Protein AF-A0A915CXD8-F1 (afdb_monomer_lite)

Sequence (177 aa):
MQKGHSLTESYQLSENIRTGRQLAPTFFFHFLNTIAVAIASILFVYLLTTAKSKQISLVALFLTMTIGNLGILTTVIRYHPILNRRAVKLCNDLKAKMFGNLYKKSSHISHRPEARVSVIHPAPTTIDGNSLINTLEMEEYLEFYEFPGIILQVFNDIISTQETLIVTTILLSLFMC

pLDDT: mean 72.27, std 18.1, range [39.03, 94.38]

InterPro domains:
  IPR004151 7TM GPCR, serpentine receptor class e (Sre) [PF03125] (5-98)

Foldseek 3Di:
DPPPPPVVVVVVVVVVVLVCVLCVVLVVLLVVLVVQLVVLVVVQVVCVVPPVCNVVSVVVSVVSNVVSVVSSVVSNCVSPPVSVVVVVVVVVVVVCVVVVVVVVVVVVPDDDDDDDDDDDDDDDDDDDPPVVVVVVVVVVVVVVPPPVVVVVVVVVVVVVVVVVVVVVVVVVVVVVD

Structure (mmCIF, N/CA/C/O backbone):
data_AF-A0A915CXD8-F1
#
_entry.id   AF-A0A915CXD8-F1
#
loop_
_atom_site.group_PDB
_atom_site.id
_atom_site.type_symbol
_atom_site.label_atom_id
_atom_site.label_alt_id
_atom_site.label_comp_id
_atom_site.label_asym_id
_atom_site.label_entity_id
_atom_site.label_seq_id
_atom_site.pdbx_PDB_ins_code
_atom_site.Cartn_x
_atom_site.Cartn_y
_atom_site.Cartn_z
_atom_site.occupancy
_atom_site.B_iso_or_equiv
_atom_site.auth_seq_id
_atom_site.auth_comp_id
_atom_site.auth_asym_id
_atom_site.auth_atom_id
_atom_site.pdbx_PDB_model_num
ATOM 1 N N . MET A 1 1 ? 43.538 -17.762 -12.536 1.00 47.72 1 MET A N 1
ATOM 2 C CA . MET A 1 1 ? 42.939 -16.484 -12.983 1.00 47.72 1 MET A CA 1
ATOM 3 C C . MET A 1 1 ? 41.489 -16.435 -12.505 1.00 47.72 1 MET A C 1
ATOM 5 O O . MET A 1 1 ? 40.646 -17.075 -13.109 1.00 47.72 1 MET A O 1
ATOM 9 N N . GLN A 1 2 ? 41.210 -15.738 -11.399 1.00 53.09 2 GLN A N 1
ATOM 10 C CA . GLN A 1 2 ? 39.876 -15.577 -10.790 1.00 53.09 2 GLN A CA 1
ATOM 11 C C . GLN A 1 2 ? 39.490 -14.083 -10.778 1.00 53.09 2 GLN A C 1
ATOM 13 O O . GLN A 1 2 ? 39.453 -13.455 -9.730 1.00 53.09 2 GLN A O 1
ATOM 18 N N . LYS A 1 3 ? 39.267 -13.472 -11.951 1.00 55.34 3 LYS A N 1
ATOM 19 C CA . LYS A 1 3 ? 38.827 -12.058 -12.052 1.00 55.34 3 LYS A CA 1
ATOM 20 C C . LYS A 1 3 ? 37.324 -11.886 -12.324 1.00 55.34 3 LYS A C 1
ATOM 22 O O . LYS A 1 3 ? 36.858 -10.759 -12.391 1.00 55.34 3 LYS A O 1
ATOM 27 N N . GLY A 1 4 ? 36.571 -12.981 -12.461 1.00 59.06 4 GLY A N 1
ATOM 28 C CA . GLY A 1 4 ? 35.127 -1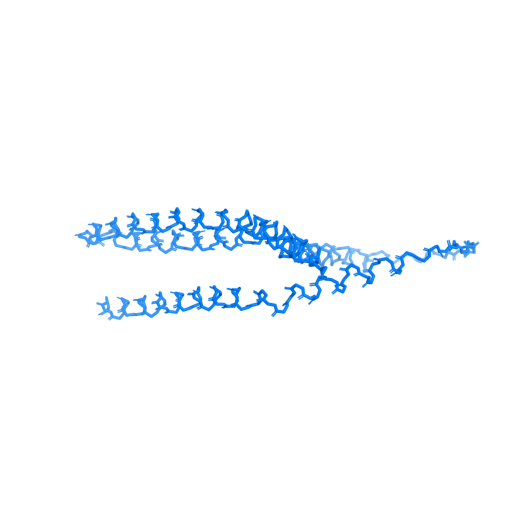2.933 -12.727 1.00 59.06 4 GLY A CA 1
ATOM 29 C C . GLY A 1 4 ? 34.243 -12.740 -11.489 1.00 59.06 4 GLY A C 1
ATOM 30 O O . GLY A 1 4 ? 33.148 -12.213 -11.620 1.00 59.06 4 GLY A O 1
ATOM 31 N N . HIS A 1 5 ? 34.705 -13.119 -10.289 1.00 59.97 5 HIS A N 1
ATOM 32 C CA . HIS A 1 5 ? 33.842 -13.153 -9.097 1.00 59.97 5 HIS A CA 1
ATOM 33 C C . HIS A 1 5 ? 33.487 -11.769 -8.521 1.00 59.97 5 HIS A C 1
ATOM 35 O O . HIS A 1 5 ? 32.371 -11.589 -8.045 1.00 59.97 5 HIS A O 1
ATOM 41 N N . SER A 1 6 ? 34.367 -10.763 -8.614 1.00 68.44 6 SER A N 1
ATOM 42 C CA . SER A 1 6 ? 34.122 -9.467 -7.949 1.00 68.44 6 SER A CA 1
ATOM 43 C C . SER A 1 6 ? 33.059 -8.596 -8.633 1.00 68.44 6 SER A C 1
ATOM 45 O O . SER A 1 6 ? 32.468 -7.722 -7.996 1.00 68.44 6 SER A O 1
ATOM 47 N N . LEU A 1 7 ? 32.827 -8.794 -9.938 1.00 72.75 7 LEU A N 1
ATOM 48 C CA . LEU A 1 7 ? 31.829 -8.029 -10.697 1.00 72.75 7 LEU A CA 1
ATOM 49 C C . LEU A 1 7 ? 30.406 -8.464 -10.333 1.00 72.75 7 LEU A C 1
ATOM 51 O O . LEU A 1 7 ? 29.539 -7.612 -10.150 1.00 72.75 7 LEU A O 1
ATOM 55 N N . THR A 1 8 ? 30.191 -9.767 -10.148 1.00 85.81 8 THR A N 1
ATOM 56 C CA . THR A 1 8 ? 28.894 -10.320 -9.742 1.00 85.81 8 THR A CA 1
ATOM 57 C C . THR A 1 8 ? 28.504 -9.868 -8.334 1.00 85.81 8 THR A C 1
ATOM 59 O O . THR A 1 8 ? 27.369 -9.453 -8.122 1.00 85.81 8 THR A O 1
ATOM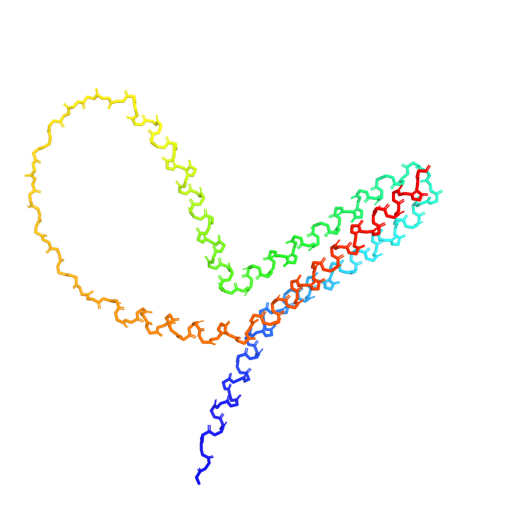 62 N N . GLU A 1 9 ? 29.445 -9.860 -7.386 1.00 85.44 9 GLU A N 1
ATOM 63 C CA . GLU A 1 9 ? 29.191 -9.417 -6.005 1.00 85.44 9 GLU A CA 1
ATOM 64 C C . GLU A 1 9 ? 28.808 -7.932 -5.931 1.00 85.44 9 GLU A C 1
ATOM 66 O O . GLU A 1 9 ? 27.867 -7.550 -5.234 1.00 85.44 9 GLU A O 1
ATOM 71 N N . SER A 1 10 ? 29.507 -7.088 -6.697 1.00 86.00 10 SER A N 1
ATOM 72 C CA . SER A 1 10 ? 29.221 -5.649 -6.753 1.00 86.00 10 SER A CA 1
ATOM 73 C C . SER A 1 10 ? 27.840 -5.368 -7.356 1.00 86.00 10 SER A C 1
ATOM 75 O O . SER A 1 10 ? 27.128 -4.475 -6.890 1.00 86.00 10 SER A O 1
ATOM 77 N N . TYR A 1 11 ? 27.449 -6.143 -8.372 1.00 89.62 11 TYR A N 1
ATOM 78 C CA . TYR A 1 11 ? 26.129 -6.055 -8.991 1.00 89.62 11 TYR A CA 1
ATOM 79 C C . TYR A 1 11 ? 25.019 -6.468 -8.014 1.00 89.62 11 TYR A C 1
ATOM 81 O O . TYR A 1 11 ? 24.119 -5.670 -7.755 1.00 89.62 11 TYR A O 1
ATOM 89 N N . GLN A 1 12 ? 25.141 -7.642 -7.384 1.00 89.38 12 GLN A N 1
ATOM 90 C CA . GLN A 1 12 ? 24.164 -8.145 -6.409 1.00 89.38 12 GLN A CA 1
ATOM 91 C C . GLN A 1 12 ? 23.978 -7.186 -5.228 1.00 89.38 12 GLN A C 1
ATOM 93 O O . GLN A 1 12 ? 22.858 -6.942 -4.780 1.00 89.38 12 GLN A O 1
ATOM 98 N N . LEU A 1 13 ? 25.066 -6.595 -4.724 1.00 92.12 13 LEU A N 1
ATOM 99 C CA . LEU A 1 13 ? 24.979 -5.613 -3.646 1.00 92.12 13 LEU A CA 1
ATOM 100 C C . LEU A 1 13 ? 24.212 -4.356 -4.084 1.00 92.12 13 LEU A C 1
ATOM 102 O O . LEU A 1 13 ? 23.370 -3.854 -3.337 1.00 92.12 13 LEU A O 1
ATOM 106 N N . SER A 1 14 ? 24.478 -3.857 -5.293 1.00 93.12 14 SER A N 1
ATOM 107 C CA . SER A 1 14 ? 23.785 -2.691 -5.851 1.00 93.12 14 SER A CA 1
ATOM 108 C C . SER A 1 14 ? 22.288 -2.955 -6.041 1.00 93.12 14 SER A C 1
ATOM 110 O O . SER A 1 14 ? 21.449 -2.119 -5.686 1.00 93.12 14 SER A O 1
ATOM 112 N N . GLU A 1 15 ? 21.943 -4.147 -6.524 1.00 88.62 15 GLU A N 1
ATOM 113 C CA . GLU A 1 15 ? 20.565 -4.596 -6.691 1.00 88.62 15 GLU A CA 1
ATOM 114 C C . GLU A 1 15 ? 19.839 -4.712 -5.342 1.00 88.62 15 GLU A C 1
ATOM 116 O O . GLU A 1 15 ? 18.762 -4.140 -5.166 1.00 88.62 15 GLU A O 1
ATOM 121 N N . ASN A 1 16 ? 20.474 -5.315 -4.335 1.00 91.44 16 ASN A N 1
ATOM 122 C CA . ASN A 1 16 ? 19.924 -5.410 -2.982 1.00 91.44 16 ASN A CA 1
ATOM 123 C C . ASN A 1 16 ? 19.686 -4.034 -2.345 1.00 91.44 16 ASN A C 1
ATOM 125 O O . ASN A 1 16 ? 18.647 -3.810 -1.721 1.00 91.44 16 ASN A O 1
ATOM 129 N N . ILE A 1 17 ? 20.606 -3.080 -2.526 1.00 93.94 17 ILE A N 1
ATOM 130 C CA . ILE A 1 17 ? 20.430 -1.701 -2.044 1.00 93.94 17 ILE A CA 1
ATOM 131 C C . ILE A 1 17 ? 19.247 -1.035 -2.753 1.00 93.94 17 ILE A C 1
ATOM 133 O O . ILE A 1 17 ? 18.443 -0.343 -2.117 1.00 93.94 17 ILE A O 1
ATOM 137 N N . ARG A 1 18 ? 19.117 -1.238 -4.068 1.00 89.56 18 ARG A N 1
ATOM 138 C CA . ARG A 1 18 ? 18.001 -0.709 -4.857 1.00 89.56 18 ARG A CA 1
ATOM 139 C C . ARG A 1 18 ? 16.668 -1.285 -4.378 1.00 89.56 18 ARG A C 1
ATOM 141 O O . ARG A 1 18 ? 15.745 -0.507 -4.136 1.00 89.56 18 ARG A O 1
ATOM 148 N N . THR A 1 19 ? 16.583 -2.596 -4.183 1.00 88.31 19 THR A N 1
ATOM 149 C CA . THR A 1 19 ? 15.390 -3.287 -3.672 1.00 88.31 19 THR A CA 1
ATOM 150 C C . THR A 1 19 ? 15.060 -2.852 -2.246 1.00 88.31 19 THR A C 1
ATOM 152 O O . THR A 1 19 ? 13.920 -2.489 -1.954 1.00 88.31 19 THR A O 1
ATOM 155 N N . GLY A 1 20 ? 16.062 -2.757 -1.368 1.00 90.31 20 GLY A N 1
ATOM 156 C CA . GLY A 1 20 ? 15.888 -2.254 -0.005 1.00 90.31 20 GLY A CA 1
ATOM 157 C C . GLY A 1 20 ? 15.311 -0.836 0.023 1.00 90.31 20 GLY A C 1
ATOM 158 O O . GLY A 1 20 ? 14.367 -0.561 0.762 1.00 90.31 20 GLY A O 1
ATOM 159 N N . ARG A 1 21 ? 15.795 0.058 -0.850 1.00 90.69 21 ARG A N 1
ATOM 160 C CA . ARG A 1 21 ? 15.242 1.416 -0.996 1.00 90.69 21 ARG A CA 1
ATOM 161 C C . ARG A 1 21 ? 13.804 1.440 -1.517 1.00 90.69 21 ARG A C 1
ATOM 163 O O . ARG A 1 21 ? 13.079 2.375 -1.186 1.00 90.69 21 ARG A O 1
ATOM 170 N N . GLN A 1 22 ? 13.398 0.464 -2.328 1.00 88.00 22 GLN A N 1
ATOM 171 C CA . GLN A 1 22 ? 12.021 0.353 -2.825 1.00 88.00 22 GLN A CA 1
ATOM 172 C C . GLN A 1 22 ? 11.062 -0.174 -1.754 1.00 88.00 22 GLN A C 1
ATOM 174 O O . GLN A 1 22 ? 9.921 0.277 -1.687 1.00 88.00 22 GLN A O 1
ATOM 179 N N . LEU A 1 23 ? 11.524 -1.094 -0.903 1.00 87.69 23 LEU A N 1
ATOM 180 C CA . LEU A 1 23 ? 10.710 -1.703 0.149 1.00 87.69 23 LEU A CA 1
ATOM 181 C C . LEU A 1 23 ? 10.634 -0.856 1.425 1.00 87.69 23 LEU A C 1
ATOM 183 O O . LEU A 1 23 ? 9.627 -0.912 2.129 1.00 87.69 23 LEU A O 1
ATOM 187 N N . ALA A 1 24 ? 11.660 -0.054 1.726 1.00 92.69 24 ALA A N 1
ATOM 188 C CA . ALA A 1 24 ? 11.723 0.744 2.952 1.00 92.69 24 ALA A CA 1
ATOM 189 C C . ALA A 1 24 ? 10.480 1.630 3.204 1.00 92.69 24 ALA A C 1
ATOM 191 O O . ALA A 1 24 ? 9.981 1.619 4.331 1.00 92.69 24 ALA A O 1
ATOM 192 N N . PRO A 1 25 ? 9.912 2.347 2.209 1.00 90.75 25 PRO A N 1
ATOM 193 C CA . PRO A 1 25 ? 8.690 3.126 2.410 1.00 90.75 25 PRO A CA 1
ATOM 194 C C . PRO A 1 25 ? 7.489 2.256 2.794 1.00 90.75 25 PRO A C 1
ATOM 196 O O . PRO A 1 25 ? 6.716 2.632 3.672 1.00 90.75 25 PRO A O 1
ATOM 199 N N . THR A 1 26 ? 7.356 1.083 2.172 1.00 90.12 26 THR A N 1
ATOM 200 C CA . THR A 1 26 ? 6.286 0.124 2.465 1.00 90.12 26 THR A CA 1
ATOM 201 C C . THR A 1 26 ? 6.428 -0.433 3.878 1.00 90.12 26 THR A C 1
ATOM 203 O O . THR A 1 26 ? 5.449 -0.452 4.620 1.00 90.12 26 THR A O 1
ATOM 206 N N . PHE A 1 27 ? 7.642 -0.817 4.288 1.00 89.31 27 PHE A N 1
ATOM 207 C CA . PHE A 1 27 ? 7.915 -1.277 5.653 1.00 89.31 27 PHE A CA 1
ATOM 208 C C . PHE A 1 27 ? 7.601 -0.202 6.693 1.00 89.31 27 PHE A C 1
ATOM 210 O O . PHE A 1 27 ? 6.931 -0.481 7.686 1.00 89.31 27 PHE A O 1
ATOM 217 N N . PHE A 1 28 ? 8.038 1.035 6.451 1.00 92.94 28 PHE A N 1
ATOM 218 C CA . PHE A 1 28 ? 7.764 2.154 7.346 1.00 92.94 28 PHE A CA 1
ATOM 219 C C . PHE A 1 28 ? 6.259 2.424 7.471 1.00 92.94 28 PHE A C 1
ATOM 221 O O . PHE A 1 28 ? 5.743 2.587 8.576 1.00 92.94 28 PHE A O 1
ATOM 228 N N . PHE A 1 29 ? 5.532 2.410 6.352 1.00 90.75 29 PHE A N 1
ATOM 229 C CA . PHE A 1 29 ? 4.088 2.620 6.357 1.00 90.75 29 PHE A CA 1
ATOM 230 C C . PHE A 1 29 ? 3.335 1.469 7.037 1.00 90.75 29 PHE A C 1
ATOM 232 O O . PHE A 1 29 ? 2.407 1.710 7.806 1.00 90.75 29 PHE A O 1
ATOM 239 N N . HIS A 1 30 ? 3.757 0.223 6.808 1.00 88.81 30 HIS A N 1
ATOM 240 C CA . HIS A 1 30 ? 3.193 -0.946 7.477 1.00 88.81 30 HIS A CA 1
ATOM 241 C C . HIS A 1 30 ? 3.400 -0.874 8.995 1.00 88.81 30 HIS A C 1
ATOM 243 O O . HIS A 1 30 ? 2.452 -1.071 9.748 1.00 88.81 30 HIS A O 1
ATOM 249 N N . PHE A 1 31 ? 4.598 -0.496 9.449 1.00 92.12 31 PHE A N 1
ATOM 250 C CA . PHE A 1 31 ? 4.890 -0.291 10.867 1.00 92.12 31 PHE A CA 1
ATOM 251 C C . PHE A 1 31 ? 3.981 0.772 11.504 1.00 92.12 31 PHE A C 1
ATOM 253 O O . PHE A 1 31 ? 3.370 0.520 12.545 1.00 92.12 31 PHE A O 1
ATOM 260 N N . LEU A 1 32 ? 3.828 1.934 10.859 1.00 92.38 32 LEU A N 1
ATOM 261 C CA . LEU A 1 32 ? 2.924 2.985 11.336 1.00 92.38 32 LEU A CA 1
ATOM 262 C C . LEU A 1 32 ? 1.461 2.529 11.361 1.00 92.38 32 LEU A C 1
ATOM 264 O O . LEU A 1 32 ? 0.744 2.824 12.318 1.00 92.38 32 LEU A O 1
ATOM 268 N N . ASN A 1 33 ? 1.023 1.788 10.341 1.00 90.50 33 ASN A N 1
ATOM 269 C CA . ASN A 1 33 ? -0.321 1.227 10.298 1.00 90.50 33 ASN A CA 1
ATOM 270 C C . ASN A 1 33 ? -0.559 0.240 11.451 1.00 90.50 33 ASN A C 1
ATOM 272 O O . ASN A 1 33 ? -1.589 0.312 12.115 1.00 90.50 33 ASN A O 1
ATOM 276 N N . THR A 1 34 ? 0.407 -0.632 11.744 1.00 89.25 34 THR A N 1
ATOM 277 C CA . THR A 1 34 ? 0.328 -1.573 12.869 1.00 89.25 34 THR A CA 1
ATOM 278 C C . THR A 1 34 ? 0.195 -0.843 14.204 1.00 89.25 34 THR A C 1
ATOM 280 O O . THR A 1 34 ? -0.648 -1.216 15.020 1.00 89.25 34 THR A O 1
ATOM 283 N N . ILE A 1 35 ? 0.949 0.242 14.413 1.00 94.38 35 ILE A N 1
ATOM 284 C CA . ILE A 1 35 ? 0.799 1.091 15.606 1.00 94.38 35 ILE A CA 1
ATOM 285 C C . ILE A 1 35 ? -0.604 1.711 15.661 1.00 94.38 35 ILE A C 1
ATOM 287 O O . ILE A 1 35 ? -1.256 1.660 16.704 1.00 94.38 35 ILE A O 1
ATOM 291 N N . ALA A 1 36 ? -1.094 2.269 14.551 1.00 90.75 36 ALA A N 1
ATOM 292 C CA . ALA A 1 36 ? -2.414 2.893 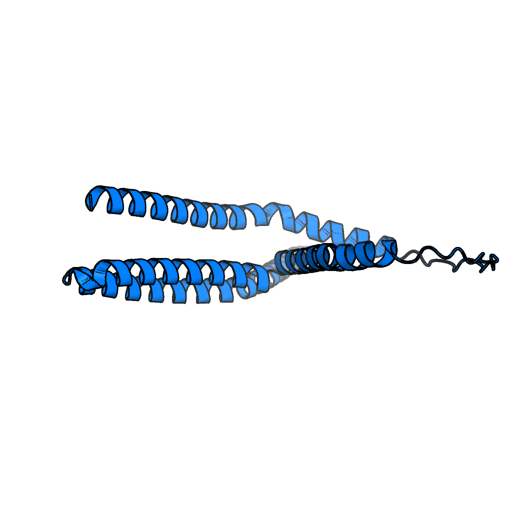14.493 1.00 90.75 36 ALA A CA 1
ATOM 293 C C . ALA A 1 36 ? -3.542 1.891 14.797 1.00 90.75 36 ALA A C 1
ATOM 295 O O . ALA A 1 36 ? -4.439 2.188 15.587 1.00 90.75 36 ALA A O 1
ATOM 296 N N . VAL A 1 37 ? -3.467 0.684 14.230 1.00 88.31 37 VAL A N 1
ATOM 297 C CA . VAL A 1 37 ? -4.415 -0.407 14.490 1.00 88.31 37 VAL A CA 1
ATOM 298 C C . VAL A 1 37 ? -4.344 -0.870 15.945 1.00 88.31 37 VAL A C 1
ATOM 300 O O . VAL A 1 37 ? -5.391 -1.093 16.555 1.00 88.31 37 VAL A O 1
ATOM 303 N N . ALA A 1 38 ? -3.149 -0.971 16.535 1.00 89.62 38 ALA A N 1
ATOM 304 C CA . ALA A 1 38 ? -2.997 -1.320 17.946 1.00 89.62 38 ALA A CA 1
ATOM 305 C C . ALA A 1 38 ? -3.662 -0.275 18.860 1.00 89.62 38 ALA A C 1
ATOM 307 O O . ALA A 1 38 ? -4.439 -0.637 19.744 1.00 89.62 38 ALA A O 1
ATOM 308 N N . ILE A 1 39 ? -3.437 1.019 18.599 1.00 89.69 39 ILE A N 1
ATOM 309 C CA . ILE A 1 39 ? -4.080 2.117 19.337 1.00 89.69 39 ILE A CA 1
ATOM 310 C C . ILE A 1 39 ? -5.604 2.054 19.174 1.00 89.69 39 ILE A C 1
ATOM 312 O O . ILE A 1 39 ? -6.329 2.094 20.168 1.00 89.69 39 ILE A O 1
ATOM 316 N N . ALA A 1 40 ? -6.100 1.904 17.942 1.00 88.31 40 ALA A N 1
ATOM 317 C CA . ALA A 1 40 ? -7.531 1.786 17.667 1.00 88.31 40 ALA A CA 1
ATOM 318 C C . ALA A 1 40 ? -8.161 0.575 18.377 1.00 88.31 40 ALA A C 1
ATOM 320 O O . ALA A 1 40 ? -9.270 0.676 18.900 1.00 88.31 40 ALA A O 1
ATOM 321 N N . SER A 1 41 ? -7.442 -0.546 18.457 1.00 87.00 41 SER A N 1
ATOM 322 C CA . SER A 1 41 ? -7.900 -1.759 19.143 1.00 87.00 41 SER A CA 1
ATOM 323 C C . SER A 1 41 ? -7.982 -1.562 20.659 1.00 87.00 41 SER A C 1
ATOM 325 O O . SER A 1 41 ? -8.980 -1.934 21.273 1.00 87.00 41 SER A O 1
ATOM 327 N N . ILE A 1 42 ? -6.981 -0.918 21.270 1.00 88.75 42 ILE A N 1
ATOM 328 C CA . ILE A 1 42 ? -7.006 -0.577 22.703 1.00 88.75 42 ILE A CA 1
ATOM 329 C C . ILE A 1 42 ? -8.184 0.360 23.007 1.00 88.75 42 ILE A C 1
ATOM 331 O O . ILE A 1 42 ? -8.932 0.129 23.958 1.00 88.75 42 ILE A O 1
ATOM 335 N N . LEU A 1 43 ? -8.395 1.384 22.172 1.00 86.69 43 LEU A N 1
ATOM 336 C CA . LEU A 1 43 ? -9.531 2.300 22.303 1.00 86.69 43 LEU A CA 1
ATOM 337 C C . LEU A 1 43 ? -10.871 1.574 22.143 1.00 86.69 43 LEU A C 1
ATOM 339 O O . LEU A 1 43 ? -11.803 1.842 22.900 1.00 86.69 43 LEU A O 1
ATOM 343 N N . PHE A 1 44 ? -10.968 0.632 21.204 1.00 87.19 44 PHE A N 1
ATOM 344 C CA . PHE A 1 44 ? -12.158 -0.190 21.013 1.00 87.19 44 PHE A CA 1
ATOM 345 C C . PHE A 1 44 ? -12.493 -1.005 22.270 1.00 87.19 44 PHE A C 1
ATOM 347 O O . PHE A 1 44 ? -13.634 -0.965 22.733 1.00 87.19 44 PHE A O 1
ATOM 354 N N . VAL A 1 45 ? -11.501 -1.673 22.871 1.00 86.88 45 VAL A N 1
ATOM 355 C CA . VAL A 1 45 ? -11.666 -2.434 24.124 1.00 86.88 45 VAL A CA 1
ATOM 356 C C . VAL A 1 45 ? -12.078 -1.530 25.287 1.00 86.88 45 VAL A C 1
ATOM 358 O O . VAL A 1 45 ? -12.966 -1.889 26.058 1.00 86.88 45 VAL A O 1
ATOM 361 N N . TYR A 1 46 ? -11.497 -0.335 25.396 1.00 85.81 46 TYR A N 1
ATOM 362 C CA . TYR A 1 46 ? -11.887 0.628 26.426 1.00 85.81 46 TYR A CA 1
ATOM 363 C C . TYR A 1 46 ? -13.348 1.083 26.257 1.00 85.81 46 TYR A C 1
ATOM 365 O O . TYR A 1 46 ? -14.131 1.084 27.211 1.00 85.81 46 TYR A O 1
ATOM 373 N N . LEU A 1 47 ? -13.743 1.412 25.025 1.00 85.44 47 LEU A N 1
ATOM 374 C CA . LEU A 1 47 ? -15.075 1.924 24.701 1.00 85.44 47 LEU A CA 1
ATOM 375 C C . LEU A 1 47 ? -16.166 0.844 24.737 1.00 85.44 47 LEU A C 1
ATOM 377 O O . LEU A 1 47 ? -17.324 1.167 24.999 1.00 85.44 47 LEU A O 1
ATOM 381 N N . LEU A 1 48 ? -15.810 -0.435 24.586 1.00 82.56 48 LEU A N 1
ATOM 382 C CA . LEU A 1 48 ? -16.709 -1.588 24.734 1.00 82.56 48 LEU A CA 1
ATOM 383 C C . LEU A 1 48 ? -17.463 -1.613 26.076 1.00 82.56 48 LEU A C 1
ATOM 385 O O . LEU A 1 48 ? -18.561 -2.167 26.151 1.00 82.56 48 LEU A O 1
ATOM 389 N N . THR A 1 49 ? -16.928 -0.969 27.114 1.00 81.44 49 THR A N 1
ATOM 390 C CA . THR A 1 49 ? -17.594 -0.818 28.418 1.00 81.44 49 THR A CA 1
ATOM 391 C C . THR A 1 49 ? -18.839 0.082 28.368 1.00 81.44 49 THR A C 1
ATOM 393 O O . THR A 1 49 ? -19.679 0.029 29.264 1.00 81.44 49 THR A O 1
ATOM 396 N N . THR A 1 50 ? -19.023 0.863 27.297 1.00 78.06 50 THR A N 1
ATOM 397 C CA . THR A 1 50 ? -20.142 1.802 27.129 1.00 78.06 50 THR A CA 1
ATOM 398 C C . THR A 1 50 ? -21.006 1.422 25.920 1.00 78.06 50 THR A C 1
ATOM 400 O O . THR A 1 50 ? -20.573 1.461 24.772 1.00 78.06 50 THR A O 1
ATOM 403 N N . ALA A 1 51 ? -22.273 1.056 26.150 1.00 63.75 51 ALA A N 1
ATOM 404 C CA . ALA A 1 51 ? -23.138 0.477 25.111 1.00 63.75 51 ALA A CA 1
ATOM 405 C C . ALA A 1 51 ? -23.350 1.376 23.873 1.00 63.75 51 ALA A C 1
ATOM 407 O O . ALA A 1 51 ? -23.448 0.868 22.760 1.00 63.75 51 ALA A O 1
ATOM 408 N N . LYS A 1 52 ? -23.381 2.706 24.046 1.00 75.25 52 LYS A N 1
ATOM 409 C CA . LYS A 1 52 ? -23.647 3.660 22.952 1.00 75.25 52 LYS A CA 1
ATOM 410 C C . LYS A 1 52 ? -22.454 3.903 22.018 1.00 75.25 52 LYS A C 1
ATOM 412 O O . LYS A 1 52 ? -22.660 4.397 20.917 1.00 75.25 52 LYS A O 1
ATOM 417 N N . SER A 1 53 ? -21.227 3.571 22.423 1.00 80.50 53 SER A N 1
ATOM 418 C CA . SER A 1 53 ? -20.021 3.863 21.629 1.00 80.50 53 SER A CA 1
ATOM 419 C C . SER A 1 53 ? -19.534 2.673 20.794 1.00 80.50 53 SER A C 1
ATOM 421 O O . SER A 1 53 ? -18.781 2.871 19.846 1.00 80.50 53 SER A O 1
ATOM 423 N N . LYS A 1 54 ? -20.009 1.449 21.072 1.00 79.12 54 LYS A N 1
ATOM 424 C CA . LYS A 1 54 ? -19.543 0.206 20.425 1.00 79.12 54 LYS A CA 1
ATOM 425 C C . LYS A 1 54 ? -19.568 0.254 18.895 1.00 79.12 54 LYS A C 1
ATOM 427 O O . LYS A 1 54 ? -18.578 -0.094 18.259 1.00 79.12 54 LYS A O 1
ATOM 432 N N . GLN A 1 55 ? -20.681 0.701 18.308 1.00 81.75 55 GLN A N 1
ATOM 433 C CA . GLN A 1 55 ? -20.836 0.760 16.848 1.00 81.75 55 GLN A CA 1
ATOM 434 C C . GLN A 1 55 ? -19.872 1.769 16.214 1.00 81.75 55 GLN A C 1
ATOM 436 O O . GLN A 1 55 ? -19.229 1.460 15.215 1.00 81.75 55 GLN A O 1
ATOM 441 N N . ILE A 1 56 ? -19.727 2.950 16.822 1.00 84.00 56 ILE A N 1
ATOM 442 C CA . ILE A 1 56 ? -18.821 3.999 16.336 1.00 84.00 56 ILE A CA 1
ATOM 443 C C . ILE A 1 56 ? -17.372 3.507 16.399 1.00 84.00 56 ILE A C 1
ATOM 445 O O . ILE A 1 56 ? -16.631 3.649 15.429 1.00 84.00 56 ILE A O 1
ATOM 449 N N . SER A 1 57 ? -16.985 2.873 17.506 1.00 84.00 57 SER A N 1
ATOM 450 C CA . SER A 1 57 ? -15.638 2.333 17.689 1.00 84.00 57 SER A CA 1
ATOM 451 C C . SER A 1 57 ? -15.322 1.213 16.694 1.00 84.00 57 SER A C 1
ATOM 453 O O . SER A 1 57 ? -14.209 1.158 16.177 1.00 84.00 57 SER A O 1
ATOM 455 N N . LEU A 1 58 ? -16.297 0.351 16.379 1.00 85.44 58 L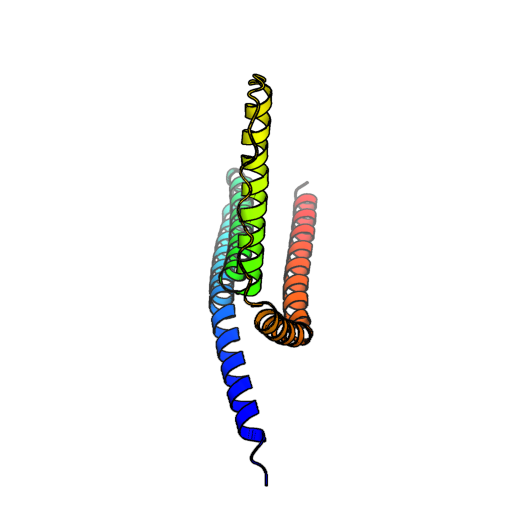EU A N 1
ATOM 456 C CA . LEU A 1 58 ? -16.130 -0.710 15.382 1.00 85.44 58 LEU A CA 1
ATOM 457 C C . LEU A 1 58 ? -15.924 -0.134 13.973 1.00 85.44 58 LEU A C 1
ATOM 459 O O . LEU A 1 58 ? -15.010 -0.547 13.262 1.00 85.44 58 LEU A O 1
ATOM 463 N N . VAL A 1 59 ? -16.737 0.856 13.587 1.00 86.19 59 VAL A N 1
ATOM 464 C CA . VAL A 1 59 ? -16.598 1.548 12.296 1.00 86.19 59 VAL A CA 1
ATOM 465 C C . VAL A 1 59 ? -15.243 2.254 12.205 1.00 86.19 59 VAL A C 1
ATOM 467 O O . VAL A 1 59 ? -14.573 2.159 11.178 1.00 86.19 59 VAL A O 1
ATOM 470 N N . ALA A 1 60 ? -14.800 2.910 13.280 1.00 85.56 60 ALA A N 1
ATOM 471 C CA . ALA A 1 60 ? -13.498 3.569 13.331 1.00 85.56 60 ALA A CA 1
ATOM 472 C C . ALA A 1 60 ? -12.332 2.576 13.176 1.00 85.56 60 ALA A C 1
ATOM 474 O O . ALA A 1 60 ? -11.386 2.849 12.431 1.00 85.56 60 ALA A O 1
ATOM 475 N N . LEU A 1 61 ? -12.409 1.408 13.823 1.00 89.00 61 LEU A N 1
ATOM 476 C CA . LEU A 1 61 ? -11.412 0.345 13.682 1.00 89.00 61 LEU A CA 1
ATOM 477 C C . LEU A 1 61 ? -11.349 -0.172 12.236 1.00 89.00 61 LEU A C 1
ATOM 479 O O . LEU A 1 61 ? -10.267 -0.236 11.649 1.00 89.00 61 LEU A O 1
ATOM 483 N N . PHE A 1 62 ? -12.507 -0.463 11.636 1.00 87.94 62 PHE A N 1
ATOM 484 C CA . PHE A 1 62 ? -12.592 -0.951 10.258 1.00 87.94 62 PHE A CA 1
ATOM 485 C C . PHE A 1 62 ? -12.066 0.073 9.242 1.00 87.94 62 PHE A C 1
ATOM 487 O O . PHE A 1 62 ? -11.307 -0.274 8.332 1.00 87.94 62 PHE A O 1
ATOM 494 N N . LEU A 1 63 ? -12.414 1.353 9.415 1.00 87.00 63 LEU A N 1
ATOM 495 C CA . LEU A 1 63 ? -11.895 2.441 8.584 1.00 87.00 63 LEU A CA 1
ATOM 496 C C . LEU A 1 63 ? -10.376 2.572 8.712 1.00 87.00 63 LEU A C 1
ATOM 498 O O . LEU A 1 63 ? -9.699 2.707 7.695 1.00 87.00 63 LEU A O 1
ATOM 502 N N . THR A 1 64 ? -9.836 2.477 9.929 1.00 89.12 64 THR A N 1
ATOM 503 C CA . THR A 1 64 ? -8.387 2.550 10.174 1.00 89.12 64 THR A CA 1
ATOM 504 C C . THR A 1 64 ? -7.653 1.434 9.433 1.00 89.12 64 THR A C 1
ATOM 506 O O . THR A 1 64 ? -6.714 1.709 8.687 1.00 89.12 64 THR A O 1
ATOM 509 N N . MET A 1 65 ? -8.129 0.190 9.548 1.00 87.94 65 MET A N 1
ATOM 510 C CA . MET A 1 65 ? -7.561 -0.950 8.820 1.00 87.94 65 MET A CA 1
ATOM 511 C C . MET A 1 65 ? -7.658 -0.780 7.299 1.00 87.94 65 MET A C 1
ATOM 513 O O . MET A 1 65 ? -6.696 -1.051 6.579 1.00 87.94 65 MET A O 1
ATOM 517 N N . THR A 1 66 ? -8.798 -0.298 6.801 1.00 88.56 66 THR A N 1
ATOM 518 C CA . THR A 1 66 ? -9.029 -0.099 5.362 1.00 88.56 66 THR A CA 1
ATOM 519 C C . THR A 1 66 ? -8.097 0.966 4.784 1.00 88.56 66 THR A C 1
ATOM 521 O O . THR A 1 66 ? -7.441 0.728 3.770 1.00 88.56 66 THR A O 1
ATOM 524 N N . ILE A 1 67 ? -7.996 2.125 5.443 1.00 90.31 67 ILE A N 1
ATOM 525 C CA . ILE A 1 67 ? -7.103 3.221 5.038 1.00 90.31 67 ILE A CA 1
ATOM 526 C C . ILE A 1 67 ? -5.644 2.761 5.098 1.00 90.31 67 ILE A C 1
ATOM 528 O O . ILE A 1 67 ? -4.878 3.032 4.173 1.00 90.31 67 ILE A O 1
ATOM 532 N N . GLY A 1 68 ? -5.280 2.020 6.144 1.00 89.19 68 GLY A N 1
ATOM 533 C CA . GLY A 1 68 ? -3.971 1.401 6.297 1.00 89.19 68 GLY A CA 1
ATOM 534 C C . GLY A 1 68 ? -3.584 0.510 5.123 1.00 89.19 68 GLY A C 1
ATOM 535 O O . GLY A 1 68 ? -2.553 0.723 4.485 1.00 89.19 68 GLY A O 1
ATOM 536 N N . ASN A 1 69 ? -4.445 -0.449 4.787 1.00 87.31 69 ASN A N 1
ATOM 537 C CA . ASN A 1 69 ? -4.222 -1.376 3.678 1.00 87.31 69 ASN A CA 1
ATOM 538 C C . ASN A 1 69 ? -4.161 -0.655 2.324 1.00 87.31 69 ASN A C 1
ATOM 540 O O . ASN A 1 69 ? -3.298 -0.960 1.499 1.00 87.31 69 ASN A O 1
ATOM 544 N N . LEU A 1 70 ? -5.019 0.348 2.107 1.00 88.19 70 LEU A N 1
ATOM 545 C CA . LEU A 1 70 ? -4.969 1.176 0.902 1.00 88.19 70 LEU A CA 1
ATOM 546 C C . LEU A 1 70 ? -3.653 1.968 0.819 1.00 88.19 70 LEU A C 1
ATOM 548 O O . LEU A 1 70 ? -3.044 2.061 -0.247 1.00 88.19 70 LEU A O 1
ATOM 552 N N . GLY A 1 71 ? -3.170 2.498 1.941 1.00 88.69 71 GLY A N 1
ATOM 553 C CA . GLY A 1 71 ? -1.879 3.176 2.024 1.00 88.69 71 GLY A CA 1
ATOM 554 C C . GLY A 1 71 ? -0.693 2.251 1.714 1.00 88.69 71 GLY A C 1
ATOM 555 O O . GLY A 1 71 ? 0.192 2.613 0.939 1.00 88.69 71 GLY A O 1
ATOM 556 N N . ILE A 1 72 ? -0.709 1.011 2.211 1.00 89.06 72 ILE A N 1
ATOM 557 C CA . ILE A 1 72 ? 0.302 -0.003 1.865 1.00 89.06 72 ILE A CA 1
ATOM 558 C C . ILE A 1 72 ? 0.265 -0.302 0.359 1.00 89.06 72 ILE A C 1
ATOM 560 O O . ILE A 1 72 ? 1.293 -0.251 -0.313 1.00 89.06 72 ILE A O 1
ATOM 564 N N . LEU A 1 73 ? -0.919 -0.532 -0.212 1.00 88.81 73 LEU A N 1
ATOM 565 C CA . LEU A 1 73 ? -1.056 -0.794 -1.645 1.00 88.81 73 LEU A CA 1
ATOM 566 C C . LEU A 1 73 ? -0.543 0.380 -2.496 1.00 88.81 73 LEU A C 1
ATOM 568 O O . LEU A 1 73 ? 0.191 0.186 -3.465 1.00 88.81 73 LEU A O 1
ATOM 572 N N . THR A 1 74 ? -0.901 1.611 -2.124 1.00 90.94 74 THR A N 1
ATOM 573 C CA . THR A 1 74 ? -0.473 2.816 -2.851 1.00 90.94 74 THR A CA 1
ATOM 574 C C . THR A 1 74 ? 1.034 3.045 -2.757 1.00 90.94 74 THR A C 1
ATOM 576 O O . THR A 1 74 ? 1.641 3.440 -3.753 1.00 90.94 74 THR A O 1
ATOM 579 N N . THR A 1 75 ? 1.664 2.761 -1.612 1.00 92.06 75 THR A N 1
ATOM 580 C CA . THR A 1 75 ? 3.126 2.845 -1.466 1.00 92.06 75 THR A CA 1
ATOM 581 C C . THR A 1 75 ? 3.830 1.792 -2.320 1.00 92.06 75 THR A C 1
ATOM 583 O O . THR A 1 75 ? 4.725 2.152 -3.085 1.00 92.06 75 THR A O 1
ATOM 586 N N . VAL A 1 76 ? 3.363 0.540 -2.320 1.00 90.31 76 VAL A N 1
ATOM 587 C CA . VAL A 1 76 ? 3.893 -0.514 -3.204 1.00 90.31 76 VAL A CA 1
ATOM 588 C C . VAL A 1 76 ? 3.799 -0.105 -4.676 1.00 90.31 76 VAL A C 1
ATOM 590 O O . VAL A 1 76 ? 4.803 -0.138 -5.386 1.00 90.31 76 VAL A O 1
ATOM 593 N N . ILE A 1 77 ? 2.627 0.351 -5.133 1.00 90.00 77 ILE A N 1
ATOM 594 C CA . ILE A 1 77 ? 2.438 0.781 -6.527 1.00 90.00 77 ILE A CA 1
ATOM 595 C C . ILE A 1 77 ? 3.351 1.964 -6.867 1.00 90.00 77 ILE A C 1
ATOM 597 O O . ILE A 1 77 ? 3.927 1.994 -7.951 1.00 90.00 77 ILE A O 1
ATOM 601 N N . ARG A 1 78 ? 3.497 2.938 -5.962 1.00 92.81 78 ARG A N 1
ATOM 602 C CA . ARG A 1 78 ? 4.267 4.163 -6.210 1.00 92.81 78 ARG A CA 1
ATOM 603 C C . ARG A 1 78 ? 5.773 3.920 -6.275 1.00 92.81 78 ARG A C 1
ATOM 605 O O . ARG A 1 78 ? 6.437 4.516 -7.124 1.00 92.81 78 ARG A O 1
ATOM 612 N N . TYR A 1 79 ? 6.313 3.110 -5.367 1.00 89.12 79 TYR A N 1
ATOM 613 C CA . TYR A 1 79 ? 7.759 2.920 -5.231 1.00 89.12 79 TYR A CA 1
ATOM 614 C C . TYR A 1 79 ? 8.301 1.759 -6.070 1.00 89.12 79 TYR A C 1
ATOM 616 O O . TYR A 1 79 ? 9.492 1.750 -6.382 1.00 89.12 79 TYR A O 1
ATOM 624 N N . HIS A 1 80 ? 7.447 0.832 -6.514 1.00 87.38 80 HIS A N 1
ATOM 625 C CA . HIS A 1 80 ? 7.845 -0.226 -7.434 1.00 87.38 80 HIS A CA 1
ATOM 626 C C . HIS A 1 80 ? 7.753 0.261 -8.897 1.00 87.38 80 HIS A C 1
ATOM 628 O O . HIS A 1 80 ? 6.650 0.485 -9.406 1.00 87.38 80 HIS A O 1
ATOM 634 N N . PRO A 1 81 ? 8.874 0.384 -9.636 1.00 87.12 81 PRO A N 1
ATOM 635 C CA . PRO A 1 81 ? 8.901 1.035 -10.950 1.00 87.12 81 PRO A CA 1
ATOM 636 C C . PRO A 1 81 ? 7.995 0.352 -11.985 1.00 87.12 81 PRO A C 1
ATOM 638 O O . PRO A 1 81 ? 7.259 1.031 -12.701 1.00 87.12 81 PRO A O 1
ATOM 641 N N . ILE A 1 82 ? 8.001 -0.985 -12.029 1.00 88.00 82 ILE A N 1
ATOM 642 C CA . ILE A 1 82 ? 7.171 -1.765 -12.961 1.00 88.00 82 ILE A CA 1
ATOM 643 C C . ILE A 1 82 ? 5.675 -1.575 -12.665 1.00 88.00 82 ILE A C 1
ATOM 645 O O . ILE A 1 82 ? 4.893 -1.301 -13.578 1.00 88.00 82 ILE A O 1
ATOM 649 N N . LEU A 1 83 ? 5.264 -1.671 -11.394 1.00 86.19 83 LEU A N 1
ATOM 650 C CA . LEU A 1 83 ? 3.865 -1.489 -10.997 1.00 86.19 83 LEU A CA 1
ATOM 651 C C . LEU A 1 83 ? 3.387 -0.062 -11.266 1.00 86.19 83 LEU A C 1
ATOM 653 O O . LEU A 1 83 ? 2.296 0.113 -11.803 1.00 86.19 83 LEU A O 1
ATOM 657 N N . ASN A 1 84 ? 4.219 0.944 -10.989 1.00 93.06 84 ASN A N 1
ATOM 658 C CA . ASN A 1 84 ? 3.900 2.337 -11.281 1.00 93.06 84 ASN A CA 1
ATOM 659 C C . ASN A 1 84 ? 3.655 2.555 -12.785 1.00 93.06 84 ASN A C 1
ATOM 661 O O . ASN A 1 84 ? 2.635 3.119 -13.176 1.00 93.06 84 ASN A O 1
ATOM 665 N N . ARG A 1 85 ? 4.544 2.042 -13.652 1.00 92.44 85 ARG A N 1
ATOM 666 C CA . ARG A 1 85 ? 4.376 2.121 -15.117 1.00 92.44 85 ARG A CA 1
ATOM 667 C C . ARG A 1 85 ? 3.059 1.487 -15.571 1.00 92.44 85 ARG A C 1
ATOM 669 O O . ARG A 1 85 ? 2.329 2.090 -16.359 1.00 92.44 85 ARG A O 1
ATOM 676 N N . ARG A 1 86 ? 2.727 0.299 -15.048 1.00 92.12 86 ARG A N 1
ATOM 677 C CA . ARG A 1 86 ? 1.464 -0.397 -15.353 1.00 92.12 86 ARG A CA 1
ATOM 678 C C . ARG A 1 86 ? 0.244 0.391 -14.869 1.00 92.12 86 ARG A C 1
ATOM 680 O O . ARG A 1 86 ? -0.714 0.534 -15.624 1.00 92.12 86 ARG A O 1
ATOM 687 N N . ALA A 1 87 ? 0.295 0.946 -13.660 1.00 90.88 87 ALA A N 1
ATOM 688 C CA . ALA A 1 87 ? -0.781 1.757 -13.099 1.00 90.88 87 ALA A CA 1
ATOM 689 C C . ALA A 1 87 ? -1.017 3.042 -13.911 1.00 90.88 87 ALA A C 1
ATOM 691 O O . ALA A 1 87 ? -2.156 3.360 -14.247 1.00 90.88 87 ALA A O 1
ATOM 692 N N . VAL A 1 88 ? 0.051 3.747 -14.299 1.00 92.12 88 VAL A N 1
ATOM 693 C CA . VAL A 1 88 ? -0.034 4.945 -15.150 1.00 92.12 88 VAL A CA 1
ATOM 694 C C . VAL A 1 88 ? -0.630 4.611 -16.517 1.00 92.12 88 VAL A C 1
ATOM 696 O O . VAL A 1 88 ? -1.516 5.328 -16.985 1.00 92.12 88 VAL A O 1
ATOM 699 N N . LYS A 1 89 ? -0.196 3.508 -17.142 1.00 93.25 89 LYS A N 1
ATOM 700 C CA . LYS A 1 89 ? -0.755 3.044 -18.418 1.00 93.25 89 LYS A CA 1
ATOM 701 C C . LYS A 1 89 ? -2.256 2.771 -18.301 1.00 93.25 89 LYS A C 1
ATOM 703 O O . LYS A 1 89 ? -3.029 3.331 -19.070 1.00 93.25 89 LYS A O 1
ATOM 708 N N . LEU A 1 90 ? -2.671 2.010 -17.287 1.00 92.50 90 LEU A N 1
ATOM 709 C CA . LEU A 1 90 ? -4.082 1.714 -17.034 1.00 92.50 90 LEU A CA 1
ATOM 710 C C . LEU A 1 90 ? -4.910 2.994 -16.832 1.00 92.50 90 LEU A C 1
ATOM 712 O O . LEU A 1 90 ? -5.988 3.132 -17.409 1.00 92.50 90 LEU A O 1
ATOM 716 N N . CYS A 1 91 ? -4.401 3.955 -16.057 1.00 94.00 91 CYS A N 1
ATOM 717 C CA . CYS A 1 91 ? -5.055 5.249 -15.859 1.00 94.00 91 CYS A CA 1
ATOM 718 C C . CYS A 1 91 ? -5.223 6.025 -17.174 1.00 94.00 91 CYS A C 1
ATOM 720 O O . CYS A 1 91 ? -6.287 6.599 -17.418 1.00 94.00 91 CYS A O 1
ATOM 722 N N . ASN A 1 92 ? -4.204 6.028 -18.035 1.00 93.44 92 ASN A N 1
ATOM 723 C CA . ASN A 1 92 ? -4.268 6.679 -19.342 1.00 93.44 92 ASN A CA 1
ATOM 724 C C . ASN A 1 92 ? -5.276 5.995 -20.275 1.00 93.44 92 ASN A C 1
ATOM 726 O O . ASN A 1 92 ? -6.060 6.688 -20.925 1.00 93.44 92 ASN A O 1
ATOM 730 N N . ASP A 1 93 ? -5.318 4.663 -20.286 1.00 91.69 93 ASP A N 1
ATOM 731 C CA . ASP A 1 93 ? -6.261 3.883 -21.094 1.00 91.69 93 ASP A CA 1
ATOM 732 C C . ASP A 1 93 ? -7.713 4.124 -20.648 1.00 91.69 93 ASP A C 1
ATOM 734 O O . ASP A 1 93 ? -8.603 4.363 -21.471 1.00 91.69 93 ASP A O 1
ATOM 738 N N . LEU A 1 94 ? -7.961 4.148 -19.332 1.00 93.44 94 LEU A N 1
ATOM 739 C CA . LEU A 1 94 ? -9.272 4.477 -18.763 1.00 93.44 94 LEU A CA 1
ATOM 740 C C . LEU A 1 94 ? -9.694 5.906 -19.107 1.00 93.44 94 LEU A C 1
ATOM 742 O O . LEU A 1 94 ? -10.837 6.137 -19.509 1.00 93.44 94 LEU A O 1
ATOM 746 N N . LYS A 1 95 ? -8.766 6.863 -19.004 1.00 93.38 95 LYS A N 1
ATOM 747 C CA . LYS A 1 95 ? -8.996 8.253 -19.397 1.00 93.38 95 LYS A CA 1
ATOM 748 C C . LYS A 1 95 ? -9.365 8.338 -20.881 1.00 93.38 95 LYS A C 1
ATOM 750 O O . LYS A 1 95 ? -10.395 8.919 -21.218 1.00 93.38 95 LYS A O 1
ATOM 755 N N . ALA A 1 96 ? -8.586 7.712 -21.760 1.00 91.44 96 ALA A N 1
ATOM 756 C CA . ALA A 1 96 ? -8.852 7.690 -23.195 1.00 91.44 96 ALA A CA 1
ATOM 757 C C . ALA A 1 96 ? -10.222 7.073 -23.516 1.00 91.44 96 ALA A C 1
ATOM 759 O O . ALA A 1 96 ? -10.958 7.615 -24.338 1.00 91.44 96 ALA A O 1
ATOM 760 N N . LYS A 1 97 ? -10.616 6.000 -22.821 1.00 93.62 97 LYS A N 1
ATOM 761 C CA . LYS A 1 97 ? -11.931 5.368 -22.994 1.00 93.62 97 LYS A CA 1
ATOM 762 C C . LYS A 1 97 ? -13.076 6.275 -22.538 1.00 93.62 97 LYS A C 1
ATOM 764 O O . LYS A 1 97 ? -14.069 6.403 -23.253 1.00 93.62 97 LYS A O 1
ATOM 769 N N . MET A 1 98 ? -12.943 6.933 -21.386 1.00 91.56 98 MET A N 1
ATOM 770 C CA . MET A 1 98 ? -13.969 7.852 -20.880 1.00 91.56 98 MET A CA 1
ATOM 771 C C . MET A 1 98 ? -14.138 9.076 -21.788 1.00 91.56 98 MET A C 1
ATOM 773 O O . MET A 1 98 ? -15.261 9.400 -22.168 1.00 91.56 98 MET A O 1
ATOM 777 N N . PHE A 1 99 ? -13.043 9.725 -22.195 1.00 92.00 99 PHE A N 1
ATOM 778 C CA . PHE A 1 99 ? -13.104 10.942 -23.013 1.00 92.00 99 PHE A CA 1
ATOM 779 C C . PHE A 1 99 ? -13.320 10.668 -24.508 1.00 92.00 99 PHE A C 1
ATOM 781 O O . PHE A 1 99 ? -14.030 11.422 -25.172 1.00 92.00 99 PHE A O 1
ATOM 788 N N . GLY A 1 100 ? -12.785 9.572 -25.049 1.00 84.56 100 GLY A N 1
ATOM 789 C CA . GLY A 1 100 ? -13.010 9.168 -26.439 1.00 84.56 100 GLY A CA 1
ATOM 790 C C . GLY A 1 100 ? -14.483 8.865 -26.726 1.00 84.56 100 GLY A C 1
ATOM 791 O O . GLY A 1 100 ? -15.006 9.245 -27.775 1.00 84.56 100 GLY A O 1
ATOM 792 N N . ASN A 1 101 ? -15.188 8.278 -25.754 1.00 77.38 101 ASN A N 1
ATOM 793 C CA . ASN A 1 101 ? -16.630 8.057 -25.843 1.00 77.38 101 ASN A CA 1
ATOM 794 C C . ASN A 1 101 ? -17.437 9.369 -25.838 1.00 77.38 101 ASN A C 1
ATOM 796 O O . ASN A 1 101 ? -18.487 9.434 -26.477 1.00 77.38 101 ASN A O 1
ATOM 800 N N . LEU A 1 102 ? -16.945 10.426 -25.180 1.00 71.50 102 LEU A N 1
ATOM 801 C CA . LEU A 1 102 ? -17.592 11.743 -25.196 1.00 71.50 102 LEU A CA 1
ATOM 802 C C . LEU A 1 102 ? -17.466 12.421 -26.567 1.00 71.50 102 LEU A C 1
ATOM 804 O O . LEU A 1 102 ? -18.445 12.967 -27.074 1.00 71.50 102 LEU A O 1
ATOM 808 N N . TYR A 1 103 ? -16.300 12.319 -27.211 1.00 66.94 103 TYR A N 1
ATOM 809 C CA . TYR A 1 103 ? -16.090 12.886 -28.548 1.00 66.94 103 TYR A CA 1
ATOM 810 C C . TYR A 1 103 ? -16.894 12.159 -29.634 1.00 66.94 103 TYR A C 1
ATOM 812 O O . TYR A 1 103 ? -17.544 12.815 -30.449 1.00 66.94 103 TYR A O 1
ATOM 820 N N . LYS A 1 104 ? -16.938 10.818 -29.608 1.00 67.44 104 LYS A N 1
ATOM 821 C CA . LYS A 1 104 ? -17.725 10.022 -30.571 1.00 67.44 104 LYS A CA 1
ATOM 822 C C . LYS A 1 104 ? -19.233 10.282 -30.483 1.00 67.44 104 LYS A C 1
ATOM 824 O O . LYS A 1 104 ? -19.932 10.176 -31.487 1.00 67.44 104 LYS A O 1
ATOM 829 N N . LYS A 1 105 ? -19.739 10.629 -29.295 1.00 68.69 105 LYS A N 1
ATOM 830 C CA . LYS A 1 105 ? -21.157 10.960 -29.092 1.00 68.69 105 LYS A CA 1
ATOM 831 C C . LYS A 1 105 ? -21.516 12.350 -29.631 1.00 68.69 105 LYS A C 1
ATOM 833 O O . LYS A 1 105 ? -22.641 12.545 -30.075 1.00 68.69 105 LYS A O 1
ATOM 838 N N . SER A 1 106 ? -20.565 13.286 -29.648 1.00 61.00 106 SER A N 1
ATOM 839 C CA . SER A 1 106 ? -20.762 14.640 -30.188 1.00 61.00 106 SER A CA 1
ATOM 840 C C . SER A 1 106 ? -20.751 14.677 -31.726 1.00 61.00 106 SER A C 1
ATOM 842 O O . SER A 1 106 ? -21.511 15.418 -32.345 1.00 61.00 106 SER A O 1
ATOM 844 N N . SER A 1 107 ? -19.959 13.816 -32.377 1.00 59.34 107 SER A N 1
ATOM 845 C CA . SER A 1 107 ? -19.822 13.808 -33.843 1.00 59.34 107 SER A CA 1
ATOM 846 C C . SER A 1 107 ? -21.031 13.254 -34.611 1.00 59.34 107 SER A C 1
ATOM 848 O O . SER A 1 107 ? -21.089 13.415 -35.825 1.00 59.34 107 SER A O 1
ATOM 850 N N . HIS A 1 108 ? -22.012 12.635 -33.944 1.00 56.91 108 HIS A N 1
ATOM 851 C CA . HIS A 1 108 ? -23.203 12.086 -34.612 1.00 56.91 108 HIS A CA 1
ATOM 852 C C . HIS A 1 108 ? -24.290 13.131 -34.950 1.00 56.91 108 HIS A C 1
ATOM 854 O O . HIS A 1 108 ? -25.305 12.764 -35.535 1.00 56.91 108 HIS A O 1
ATOM 860 N N . ILE A 1 109 ? -24.091 14.417 -34.618 1.00 58.72 109 ILE A N 1
ATOM 861 C CA . ILE A 1 109 ? -25.073 15.499 -34.860 1.00 58.72 109 ILE A CA 1
ATOM 862 C C . ILE A 1 109 ? -24.722 16.379 -36.080 1.00 58.72 109 ILE A C 1
ATOM 864 O O . ILE A 1 109 ? -25.558 17.154 -36.532 1.00 58.72 109 ILE A O 1
ATOM 868 N N . SER A 1 110 ? -23.542 16.240 -36.693 1.00 50.41 110 SER A N 1
ATOM 869 C CA . SER A 1 110 ? -23.145 17.092 -37.827 1.00 50.41 110 SER A CA 1
ATOM 870 C C . SER A 1 110 ? -22.793 16.273 -39.068 1.00 50.41 110 SER A C 1
ATOM 872 O O . SER A 1 110 ? -21.628 16.064 -39.396 1.00 50.41 110 SER A O 1
ATOM 874 N N . HIS A 1 111 ? -23.818 15.798 -39.779 1.00 48.94 111 HIS A N 1
ATOM 875 C CA . HIS A 1 111 ? -23.665 15.369 -41.168 1.00 48.94 111 HIS A CA 1
ATOM 876 C C . HIS A 1 111 ? -23.924 16.560 -42.096 1.00 48.94 111 HIS A C 1
ATOM 878 O O . HIS A 1 111 ? -25.059 16.829 -42.485 1.00 48.94 111 HIS A O 1
ATOM 884 N N . ARG A 1 112 ? -22.850 17.243 -42.504 1.00 48.78 112 ARG A N 1
ATOM 885 C CA . ARG A 1 112 ? -22.805 17.948 -43.789 1.00 48.78 112 ARG A CA 1
ATOM 886 C C . ARG A 1 112 ? -21.604 17.401 -44.571 1.00 48.78 112 ARG A C 1
ATOM 888 O O . ARG A 1 112 ? -20.480 17.528 -44.089 1.00 48.78 112 ARG A O 1
ATOM 895 N N . PRO A 1 113 ? -21.815 16.723 -45.709 1.00 53.19 113 PRO A N 1
ATOM 896 C CA . PRO A 1 113 ? -20.727 16.149 -46.484 1.00 53.19 113 PRO A CA 1
ATOM 897 C C . PRO A 1 11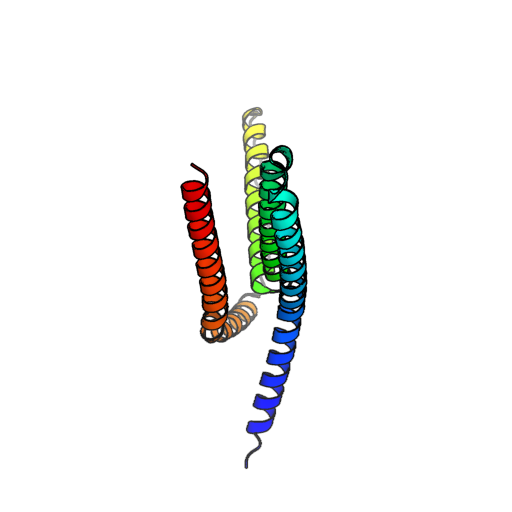3 ? -20.054 17.261 -47.294 1.00 53.19 113 PRO A C 1
ATOM 899 O O . PRO A 1 113 ? -20.636 17.770 -48.247 1.00 53.19 113 PRO A O 1
ATOM 902 N N . GLU A 1 114 ? -18.833 17.640 -46.924 1.00 50.69 114 GLU A N 1
ATOM 903 C CA . GLU A 1 114 ? -17.954 18.412 -47.805 1.00 50.69 114 GLU A CA 1
ATOM 904 C C . GLU A 1 114 ? -16.888 17.490 -48.394 1.00 50.69 114 GLU A C 1
ATOM 906 O O . GLU A 1 114 ? -16.130 16.822 -47.687 1.00 50.69 114 GLU A O 1
ATOM 911 N N . ALA A 1 115 ? -16.883 17.433 -49.724 1.00 55.69 115 ALA A N 1
ATOM 912 C CA . ALA A 1 115 ? -15.943 16.681 -50.532 1.00 55.69 115 ALA A CA 1
ATOM 913 C C . ALA A 1 115 ? -14.513 17.193 -50.303 1.00 55.69 115 ALA A C 1
ATOM 915 O O . ALA A 1 115 ? -14.238 18.379 -50.481 1.00 55.69 115 ALA A O 1
ATOM 916 N N . ARG A 1 116 ? -13.585 16.298 -49.941 1.00 47.88 116 ARG A N 1
ATOM 917 C CA . ARG A 1 116 ? -12.153 16.617 -49.880 1.00 47.88 116 ARG A CA 1
ATOM 918 C C . ARG A 1 116 ? -11.397 16.028 -51.061 1.00 47.88 116 ARG A C 1
ATOM 920 O O . ARG A 1 116 ? -11.377 14.820 -51.272 1.00 47.88 116 ARG A O 1
ATOM 927 N N . VAL A 1 117 ? -10.733 16.939 -51.763 1.00 53.44 117 VAL A N 1
ATOM 928 C CA . VAL A 1 117 ? -9.682 16.722 -52.756 1.00 53.44 117 VAL A CA 1
ATOM 929 C C . VAL A 1 117 ? -8.447 16.134 -52.066 1.00 53.44 117 VAL A C 1
ATOM 931 O O . VAL A 1 117 ? -7.985 16.651 -51.048 1.00 53.44 117 VAL A O 1
ATOM 934 N N . SER A 1 118 ? -7.926 15.039 -52.618 1.00 42.97 118 SER A N 1
ATOM 935 C CA . SER A 1 118 ? -6.733 14.338 -52.142 1.00 42.97 118 SER A CA 1
ATOM 936 C C . SER A 1 118 ? -5.458 15.060 -52.582 1.00 42.97 118 SER A C 1
ATOM 938 O O . SER A 1 118 ? -5.164 15.116 -53.776 1.00 42.97 118 SER A O 1
ATOM 940 N N . VAL A 1 119 ? -4.670 15.559 -51.629 1.00 56.59 119 VAL A N 1
ATOM 941 C CA . VAL A 1 119 ? -3.287 15.993 -51.873 1.00 56.59 119 VAL A CA 1
ATOM 942 C C . VAL A 1 119 ? -2.354 14.895 -51.370 1.00 56.59 119 VAL A C 1
ATOM 944 O O . VAL A 1 119 ? -2.368 14.539 -50.193 1.00 56.59 119 VAL A O 1
ATOM 947 N N . ILE A 1 120 ? -1.588 14.327 -52.300 1.00 48.00 120 ILE A N 1
ATOM 948 C CA . ILE A 1 120 ? -0.607 13.265 -52.071 1.00 48.00 120 ILE A CA 1
ATOM 949 C C . ILE A 1 120 ? 0.642 13.904 -51.454 1.00 48.00 120 ILE A C 1
ATOM 951 O O . ILE A 1 120 ? 1.299 14.716 -52.103 1.00 48.00 120 ILE A O 1
ATOM 955 N N . HIS A 1 121 ? 0.982 13.530 -50.220 1.00 52.28 121 HIS A N 1
ATOM 956 C CA . HIS A 1 121 ? 2.276 13.853 -49.618 1.00 52.28 121 HIS A CA 1
ATOM 957 C C . HIS A 1 121 ? 3.203 12.625 -49.654 1.00 52.28 121 HIS A C 1
ATOM 959 O O . HIS A 1 121 ? 2.751 11.522 -49.337 1.00 52.28 121 HIS A O 1
ATOM 965 N N . PRO A 1 122 ? 4.484 12.789 -50.040 1.00 56.84 122 PRO A N 1
ATOM 966 C CA . PRO A 1 122 ? 5.457 11.702 -50.082 1.00 56.84 122 PRO A CA 1
ATOM 967 C C . PRO A 1 122 ? 5.878 11.243 -48.679 1.00 56.84 122 PRO A C 1
ATOM 969 O O . PRO A 1 122 ? 5.931 12.026 -47.730 1.00 56.84 122 PRO A O 1
ATOM 972 N N . ALA A 1 123 ? 6.167 9.944 -48.577 1.00 56.03 123 ALA A N 1
ATOM 973 C CA . ALA A 1 123 ? 6.428 9.229 -47.334 1.00 56.03 123 ALA A CA 1
ATOM 974 C C . ALA A 1 123 ? 7.774 9.620 -46.686 1.00 56.03 123 ALA A C 1
ATOM 976 O O . ALA A 1 123 ? 8.787 9.686 -47.385 1.00 56.03 123 ALA A O 1
ATOM 977 N N . PRO A 1 124 ? 7.821 9.822 -45.356 1.00 54.25 124 PRO A N 1
ATOM 978 C CA . PRO A 1 124 ? 9.073 9.993 -44.635 1.00 54.25 124 PRO A CA 1
ATOM 979 C C . PRO A 1 124 ? 9.774 8.643 -44.437 1.00 54.25 124 PRO A C 1
ATOM 981 O O . PRO A 1 124 ? 9.186 7.675 -43.956 1.00 54.25 124 PRO A O 1
ATOM 984 N N . THR A 1 125 ? 11.057 8.598 -44.785 1.00 51.84 125 THR A N 1
ATOM 985 C CA . THR A 1 125 ? 11.981 7.496 -44.497 1.00 51.84 125 THR A CA 1
ATOM 986 C C . THR A 1 125 ? 12.166 7.325 -42.989 1.00 51.84 125 THR A C 1
ATOM 988 O O . THR A 1 125 ? 12.730 8.188 -42.316 1.00 51.84 125 THR A O 1
ATOM 991 N N . THR A 1 126 ? 11.690 6.199 -42.465 1.00 52.97 126 THR A N 1
ATOM 992 C CA . THR A 1 126 ? 11.850 5.767 -41.074 1.00 52.97 126 THR A CA 1
ATOM 993 C C . THR A 1 126 ? 13.237 5.172 -40.848 1.00 52.97 126 THR A C 1
ATOM 995 O O . THR A 1 126 ? 13.603 4.186 -41.484 1.00 52.97 126 THR A O 1
ATOM 998 N N . ILE A 1 127 ? 13.996 5.755 -39.919 1.00 56.53 127 ILE A N 1
ATOM 999 C CA . ILE A 1 127 ? 15.182 5.128 -39.324 1.00 56.53 127 ILE A CA 1
ATOM 1000 C C . ILE A 1 127 ? 14.676 4.127 -38.277 1.00 56.53 127 ILE A C 1
ATOM 1002 O O . ILE A 1 127 ? 13.907 4.493 -37.389 1.00 56.53 127 ILE A O 1
ATOM 1006 N N . ASP A 1 128 ? 15.064 2.862 -38.428 1.00 55.78 128 ASP A N 1
ATOM 1007 C CA . ASP A 1 128 ? 14.537 1.722 -37.675 1.00 55.78 128 ASP A CA 1
ATOM 1008 C C . ASP A 1 128 ? 15.086 1.690 -36.235 1.00 55.78 128 ASP A C 1
ATOM 1010 O O . ASP A 1 128 ? 16.138 1.123 -35.945 1.00 55.78 128 ASP A O 1
ATOM 1014 N N . GLY A 1 129 ? 14.376 2.359 -35.322 1.00 54.50 129 GLY A N 1
ATOM 1015 C CA . GLY A 1 129 ? 14.655 2.375 -33.881 1.00 54.50 129 GLY A CA 1
ATOM 1016 C C . GLY A 1 129 ? 14.218 1.107 -33.132 1.00 54.50 129 GLY A C 1
ATOM 1017 O O . GLY A 1 129 ? 14.361 1.048 -31.912 1.00 54.50 129 GLY A O 1
ATOM 1018 N N . ASN A 1 130 ? 13.693 0.092 -33.827 1.00 54.72 130 ASN A N 1
ATOM 1019 C CA . ASN A 1 130 ? 13.128 -1.105 -33.197 1.00 54.72 130 ASN A CA 1
ATOM 1020 C C . ASN A 1 130 ? 14.186 -2.088 -32.669 1.00 54.72 130 ASN A C 1
ATOM 1022 O O . ASN A 1 130 ? 13.870 -2.925 -31.826 1.00 54.72 130 ASN A O 1
ATOM 1026 N N . SER A 1 131 ? 15.445 -1.998 -33.111 1.00 52.75 131 SER A N 1
ATOM 1027 C CA . SER A 1 131 ? 16.480 -2.959 -32.699 1.00 52.75 131 SER A CA 1
ATOM 1028 C C . SER A 1 131 ? 17.013 -2.732 -31.279 1.00 52.75 131 SER A C 1
ATOM 1030 O O . SER A 1 131 ? 17.468 -3.682 -30.652 1.00 52.75 131 SER A O 1
ATOM 1032 N N . LEU A 1 132 ? 16.920 -1.509 -30.744 1.00 51.69 132 LEU A N 1
ATOM 1033 C CA . LEU A 1 132 ? 17.387 -1.161 -29.391 1.00 51.69 132 LEU A CA 1
ATOM 1034 C C . LEU A 1 132 ? 16.332 -1.403 -28.299 1.00 51.69 132 LEU A C 1
ATOM 1036 O O . LEU A 1 132 ? 16.685 -1.584 -27.136 1.00 51.69 132 LEU A O 1
ATOM 1040 N N . ILE A 1 133 ? 15.049 -1.427 -28.666 1.00 52.84 133 ILE A N 1
ATOM 1041 C CA . ILE A 1 133 ? 13.937 -1.651 -27.728 1.00 52.84 133 ILE A CA 1
ATOM 1042 C C . ILE A 1 133 ? 13.844 -3.138 -27.356 1.00 52.84 133 ILE A C 1
ATOM 1044 O O . ILE A 1 133 ? 13.694 -3.469 -26.183 1.00 52.84 133 ILE A O 1
ATOM 1048 N N . ASN A 1 134 ? 14.046 -4.036 -28.325 1.00 49.50 134 ASN A N 1
ATOM 1049 C CA . ASN A 1 134 ? 13.916 -5.482 -28.112 1.00 49.50 134 ASN A CA 1
ATOM 1050 C C . ASN A 1 134 ? 14.975 -6.059 -27.151 1.00 49.50 134 ASN A C 1
ATOM 1052 O O . ASN A 1 134 ? 14.722 -7.058 -26.481 1.00 49.50 134 ASN A O 1
ATOM 1056 N N . THR A 1 135 ? 16.154 -5.439 -27.058 1.00 53.22 135 THR A N 1
ATOM 1057 C CA . THR A 1 135 ? 17.239 -5.899 -26.175 1.00 53.22 135 THR A CA 1
ATOM 1058 C C . THR A 1 135 ? 17.019 -5.487 -24.718 1.00 53.22 135 THR A C 1
ATOM 1060 O O . THR A 1 135 ? 17.336 -6.257 -23.818 1.00 53.22 135 THR A O 1
ATOM 1063 N N . LEU A 1 136 ? 16.426 -4.310 -24.479 1.00 52.50 136 LEU A N 1
ATOM 1064 C CA . LEU A 1 136 ? 16.068 -3.841 -23.132 1.00 52.50 136 LEU A CA 1
ATOM 1065 C C . LEU A 1 136 ? 14.872 -4.606 -22.548 1.00 52.50 136 LEU A C 1
ATOM 1067 O O . LEU A 1 136 ? 14.822 -4.824 -21.340 1.00 52.50 136 LEU A O 1
ATOM 1071 N N . GLU A 1 137 ? 13.931 -5.046 -23.388 1.00 52.62 137 GLU A N 1
ATOM 1072 C CA . GLU A 1 137 ? 12.800 -5.863 -22.932 1.00 52.62 137 GLU A CA 1
ATOM 1073 C C . GLU A 1 137 ? 13.252 -7.255 -22.463 1.00 52.62 137 GLU A C 1
ATOM 1075 O O . GLU A 1 137 ? 12.742 -7.756 -21.466 1.00 52.62 137 GLU A O 1
ATOM 1080 N N . MET A 1 138 ? 14.241 -7.871 -23.121 1.00 49.50 138 MET A N 1
ATOM 1081 C CA . MET A 1 138 ? 14.721 -9.217 -22.771 1.00 49.50 138 MET A CA 1
ATOM 1082 C C . MET A 1 138 ? 15.449 -9.293 -21.417 1.00 49.50 138 MET A C 1
ATOM 1084 O O . MET A 1 138 ? 15.286 -10.289 -20.714 1.00 49.50 138 MET A O 1
ATOM 1088 N N . GLU A 1 139 ? 16.192 -8.257 -21.009 1.00 51.41 139 GLU A N 1
ATOM 1089 C CA . GLU A 1 139 ? 16.783 -8.200 -19.657 1.00 51.41 139 GLU A CA 1
ATOM 1090 C C . GLU A 1 139 ? 15.709 -8.002 -18.568 1.00 51.41 139 GLU A C 1
ATOM 1092 O O . GLU A 1 139 ? 15.797 -8.618 -17.506 1.00 51.41 139 GLU A O 1
ATOM 1097 N N . GLU A 1 140 ? 14.635 -7.249 -18.850 1.00 51.69 140 GLU A N 1
ATOM 1098 C CA . GLU A 1 140 ? 13.494 -7.071 -17.929 1.00 51.69 140 GLU A CA 1
ATOM 1099 C C . GLU A 1 140 ? 12.694 -8.382 -17.730 1.00 51.69 140 GLU A C 1
ATOM 1101 O O . GLU A 1 140 ? 12.081 -8.584 -16.680 1.00 51.69 140 GLU A O 1
ATOM 1106 N N . TYR A 1 141 ? 12.735 -9.312 -18.696 1.00 49.31 141 TYR A N 1
ATOM 1107 C CA . TYR A 1 141 ? 12.106 -10.637 -18.586 1.00 49.31 141 TYR A CA 1
ATOM 1108 C C . TYR A 1 141 ? 12.893 -11.641 -17.724 1.00 49.31 141 TYR A C 1
ATOM 1110 O O . TYR A 1 141 ? 12.284 -12.571 -17.194 1.00 49.31 141 TYR A O 1
ATOM 1118 N N . LEU A 1 142 ? 14.212 -11.482 -17.562 1.00 50.62 142 LEU A N 1
ATOM 1119 C CA . LEU A 1 142 ? 15.056 -12.411 -16.790 1.00 50.62 142 LEU A CA 1
ATOM 1120 C C . LEU A 1 142 ? 15.071 -12.094 -15.282 1.00 50.62 142 LEU A C 1
ATOM 1122 O O . LEU A 1 142 ? 14.993 -13.028 -14.486 1.00 50.62 142 LEU A O 1
ATOM 1126 N N . GLU A 1 143 ? 15.014 -10.814 -14.879 1.00 51.91 143 GLU A N 1
ATOM 1127 C CA . GLU A 1 143 ? 14.728 -10.413 -13.478 1.00 51.91 143 GLU A CA 1
ATOM 1128 C C . GLU A 1 143 ? 13.325 -10.886 -13.016 1.00 51.91 143 GLU A C 1
ATOM 1130 O O . GLU A 1 143 ? 13.037 -10.995 -11.821 1.00 51.91 143 GLU A O 1
ATOM 1135 N N . PHE A 1 144 ? 12.437 -11.218 -13.961 1.00 44.78 144 PHE A N 1
ATOM 1136 C CA . PHE A 1 144 ? 11.042 -11.579 -13.708 1.00 44.78 144 PHE A CA 1
ATOM 1137 C C . PHE A 1 144 ? 10.832 -13.000 -13.157 1.00 44.78 144 PHE A C 1
ATOM 1139 O O . PHE A 1 144 ? 9.728 -13.292 -12.704 1.00 44.78 144 PHE A O 1
ATOM 1146 N N . TYR A 1 145 ? 11.830 -13.893 -13.186 1.00 46.59 145 TYR A N 1
ATOM 1147 C CA . TYR A 1 145 ? 11.626 -15.300 -12.797 1.00 46.59 145 TYR A CA 1
ATOM 1148 C C . TYR A 1 145 ? 11.978 -15.636 -11.339 1.00 46.59 145 TYR A C 1
ATOM 1150 O O . TYR A 1 145 ? 11.409 -16.587 -10.806 1.00 46.59 145 TYR A O 1
ATOM 1158 N N . GLU A 1 146 ? 12.810 -14.847 -10.649 1.00 49.91 146 GLU A N 1
ATOM 1159 C CA . GLU A 1 146 ? 13.141 -15.092 -9.227 1.00 49.91 146 GLU A CA 1
ATOM 1160 C C . GLU A 1 146 ? 12.351 -14.202 -8.247 1.00 49.91 146 GLU A C 1
ATOM 1162 O O . GLU A 1 146 ? 12.041 -14.609 -7.126 1.00 49.91 146 GLU A O 1
ATOM 1167 N N . PHE A 1 147 ? 11.911 -13.020 -8.685 1.00 45.47 147 PHE A N 1
ATOM 1168 C CA . PHE A 1 147 ? 11.117 -12.077 -7.886 1.00 45.47 147 PHE A CA 1
ATOM 1169 C C . PHE A 1 147 ? 9.631 -12.444 -7.613 1.00 45.47 147 PHE A C 1
ATOM 1171 O O . PHE A 1 147 ? 9.081 -11.963 -6.611 1.00 45.47 147 PHE A O 1
ATOM 1178 N N . PRO A 1 148 ? 8.934 -13.287 -8.415 1.00 50.72 148 PRO A N 1
ATOM 1179 C CA . PRO A 1 148 ? 7.533 -13.627 -8.170 1.00 50.72 148 PRO A CA 1
ATOM 1180 C C . PRO A 1 148 ? 7.324 -14.336 -6.843 1.00 50.72 148 PRO A C 1
ATOM 1182 O O . PRO A 1 148 ? 6.268 -14.160 -6.256 1.00 50.72 148 PRO A O 1
ATOM 1185 N N . GLY A 1 149 ? 8.307 -15.101 -6.354 1.00 53.22 149 GLY A N 1
ATOM 1186 C CA . GLY A 1 149 ? 8.176 -15.867 -5.115 1.00 53.22 149 GLY A CA 1
ATOM 1187 C C . GLY A 1 149 ? 7.918 -14.971 -3.906 1.00 53.22 149 GLY A C 1
ATOM 1188 O O . GLY A 1 149 ? 6.966 -15.198 -3.169 1.00 53.22 149 GLY A O 1
ATOM 1189 N N . ILE A 1 150 ? 8.699 -13.898 -3.754 1.00 51.91 150 ILE A N 1
ATOM 1190 C CA . ILE A 1 150 ? 8.577 -12.974 -2.618 1.00 51.91 150 ILE A CA 1
ATOM 1191 C C . ILE A 1 150 ? 7.306 -12.129 -2.742 1.00 51.91 150 ILE A C 1
ATOM 1193 O O . ILE A 1 150 ? 6.604 -11.932 -1.754 1.00 51.91 150 ILE A O 1
ATOM 1197 N N . ILE A 1 151 ? 6.959 -11.668 -3.950 1.00 49.81 151 ILE A N 1
ATOM 1198 C CA . ILE A 1 151 ? 5.715 -10.914 -4.160 1.00 49.81 151 ILE A CA 1
ATOM 1199 C C . ILE A 1 151 ? 4.488 -11.811 -3.956 1.00 49.81 151 ILE A C 1
ATOM 1201 O O . ILE A 1 151 ? 3.565 -11.383 -3.271 1.00 49.81 151 ILE A O 1
ATOM 1205 N N . LEU A 1 152 ? 4.464 -13.038 -4.492 1.00 53.09 152 LEU A N 1
ATOM 1206 C CA . LEU A 1 152 ? 3.374 -13.990 -4.245 1.00 53.09 152 LEU A CA 1
ATOM 1207 C C . LEU A 1 152 ? 3.283 -14.353 -2.771 1.00 53.09 152 LEU A C 1
ATOM 1209 O O . LEU A 1 152 ? 2.176 -14.489 -2.272 1.00 53.09 152 LEU A O 1
ATOM 1213 N N . GLN A 1 153 ? 4.410 -14.511 -2.080 1.00 56.41 153 GLN A N 1
ATOM 1214 C CA . GLN A 1 153 ? 4.413 -14.828 -0.659 1.00 56.41 153 GLN A CA 1
ATOM 1215 C C . GLN A 1 153 ? 3.856 -13.663 0.161 1.00 56.41 153 GLN A C 1
ATOM 1217 O O . GLN A 1 153 ? 2.937 -13.872 0.940 1.00 56.41 153 GLN A O 1
ATOM 1222 N N . VAL A 1 154 ? 4.280 -12.424 -0.109 1.00 55.78 154 VAL A N 1
ATOM 1223 C CA . VAL A 1 154 ? 3.705 -11.224 0.523 1.00 55.78 154 VAL A CA 1
ATOM 1224 C C . VAL A 1 154 ? 2.219 -11.0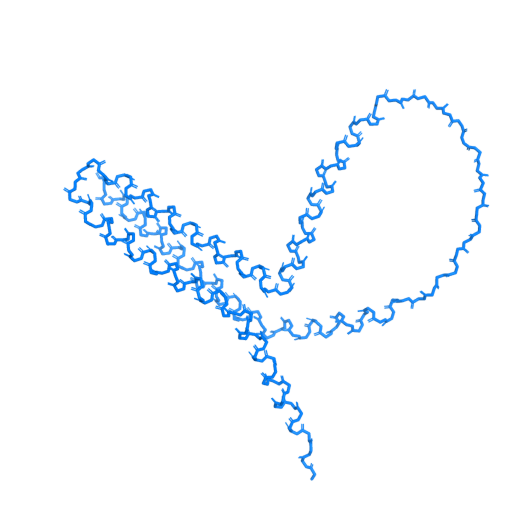66 0.179 1.00 55.78 154 VAL A C 1
ATOM 1226 O O . VAL A 1 154 ? 1.424 -10.721 1.047 1.00 55.78 154 VAL A O 1
ATOM 1229 N N . PHE A 1 155 ? 1.806 -11.344 -1.060 1.00 49.16 155 PHE A N 1
ATOM 1230 C CA . PHE A 1 155 ? 0.391 -11.326 -1.444 1.00 49.16 155 PHE A CA 1
ATOM 1231 C C . PHE A 1 155 ? -0.415 -12.426 -0.747 1.00 49.16 155 PHE A C 1
ATOM 1233 O O . PHE A 1 155 ? -1.510 -12.146 -0.268 1.00 49.16 155 PHE A O 1
ATOM 1240 N N . ASN A 1 156 ? 0.118 -13.644 -0.650 1.00 56.66 156 ASN A N 1
ATOM 1241 C CA . ASN A 1 156 ? -0.510 -14.754 0.063 1.00 56.66 156 ASN A CA 1
ATOM 1242 C C . ASN A 1 156 ? -0.607 -14.467 1.561 1.00 56.66 156 ASN A C 1
ATOM 1244 O O . ASN A 1 156 ? -1.638 -14.757 2.157 1.00 56.66 156 ASN A O 1
ATOM 1248 N N . ASP A 1 157 ? 0.402 -13.833 2.155 1.00 57.06 157 ASP A N 1
ATOM 1249 C CA . ASP A 1 157 ? 0.379 -13.422 3.557 1.00 57.06 157 ASP A CA 1
ATOM 1250 C C . ASP A 1 157 ? -0.665 -12.319 3.785 1.00 57.06 157 ASP A C 1
ATOM 1252 O O . ASP A 1 157 ? -1.430 -12.374 4.748 1.00 57.06 157 ASP A O 1
ATOM 1256 N N . ILE A 1 158 ? -0.784 -11.354 2.865 1.00 53.25 158 ILE A N 1
ATOM 1257 C CA . ILE A 1 158 ? -1.831 -10.320 2.909 1.00 53.25 158 ILE A CA 1
ATOM 1258 C C . ILE A 1 158 ? -3.230 -10.942 2.762 1.00 53.25 158 ILE A C 1
ATOM 1260 O O . ILE A 1 158 ? -4.136 -10.568 3.509 1.00 53.25 158 ILE A O 1
ATOM 1264 N N . ILE A 1 159 ? -3.415 -11.890 1.839 1.00 56.31 159 ILE A N 1
ATOM 1265 C CA . ILE A 1 159 ? -4.691 -12.593 1.624 1.00 56.31 159 ILE A CA 1
ATOM 1266 C C . ILE A 1 159 ? -5.041 -13.451 2.844 1.00 56.31 159 ILE A C 1
ATOM 1268 O O . ILE A 1 159 ? -6.147 -13.336 3.360 1.00 56.31 159 ILE A O 1
ATOM 1272 N N . SER A 1 160 ? -4.090 -14.217 3.375 1.00 66.00 160 SER A N 1
ATOM 1273 C CA . SER A 1 160 ? -4.247 -14.998 4.608 1.00 66.00 160 SER A CA 1
ATOM 1274 C C . SER A 1 160 ? -4.642 -14.107 5.793 1.00 66.00 160 SER A C 1
ATOM 1276 O O . SER A 1 160 ? -5.559 -14.419 6.557 1.00 66.00 160 SER A O 1
ATOM 1278 N N . THR A 1 161 ? -4.032 -12.923 5.906 1.00 62.66 161 THR A N 1
ATOM 1279 C CA . THR A 1 161 ? -4.378 -11.946 6.949 1.00 62.66 161 THR A CA 1
ATOM 1280 C C . THR A 1 161 ? -5.793 -11.381 6.751 1.00 62.66 161 THR A C 1
ATOM 1282 O O . THR A 1 161 ? -6.529 -11.213 7.723 1.00 62.66 161 THR A O 1
ATOM 1285 N N . GLN A 1 162 ? -6.211 -11.127 5.505 1.00 56.94 162 GLN A N 1
ATOM 1286 C CA . GLN A 1 162 ? -7.574 -10.694 5.160 1.00 56.94 162 GLN A CA 1
ATOM 1287 C C . GLN A 1 162 ? -8.617 -11.779 5.461 1.00 56.94 162 GLN A C 1
ATOM 1289 O O . GLN A 1 162 ? -9.654 -11.478 6.049 1.00 56.94 162 GLN A O 1
ATOM 1294 N N . GLU A 1 163 ? -8.338 -13.038 5.125 1.00 59.97 163 GLU A N 1
ATOM 1295 C CA . GLU A 1 163 ? -9.205 -14.177 5.441 1.00 59.97 163 GLU A CA 1
ATOM 1296 C C . GLU A 1 163 ? -9.354 -14.351 6.953 1.00 59.97 163 GLU A C 1
ATOM 1298 O O . GLU A 1 163 ? -10.468 -14.489 7.458 1.00 59.97 163 GLU A O 1
ATOM 1303 N N . THR A 1 164 ? -8.253 -14.227 7.695 1.00 61.19 164 THR A N 1
ATOM 1304 C CA . THR A 1 164 ? -8.268 -14.283 9.162 1.00 61.19 164 THR A CA 1
ATOM 1305 C C . THR A 1 164 ? -9.111 -13.149 9.755 1.00 61.19 164 THR A C 1
ATOM 1307 O O . THR A 1 164 ? -9.867 -13.375 10.703 1.00 61.19 164 THR A O 1
ATOM 1310 N N . LEU A 1 165 ? -9.046 -11.943 9.174 1.00 54.19 165 LEU A N 1
ATOM 1311 C CA . LEU A 1 165 ? -9.855 -10.787 9.575 1.00 54.19 165 LEU A CA 1
ATOM 1312 C C . LEU A 1 165 ? -11.352 -10.995 9.285 1.00 54.19 165 LEU A C 1
ATOM 1314 O O . LEU A 1 165 ? -12.202 -10.665 10.112 1.00 54.19 165 LEU A O 1
ATOM 1318 N N . ILE A 1 166 ? -11.688 -11.571 8.128 1.00 63.38 166 ILE A N 1
ATOM 1319 C CA . ILE A 1 166 ? -13.071 -11.897 7.754 1.00 63.38 166 ILE A CA 1
ATOM 1320 C C . ILE A 1 166 ? -13.632 -12.962 8.699 1.00 63.38 166 ILE A C 1
ATOM 1322 O O . ILE A 1 166 ? -14.716 -12.779 9.250 1.00 63.38 166 ILE A O 1
ATOM 1326 N N . VAL A 1 167 ? -12.878 -14.034 8.954 1.00 56.28 167 VAL A N 1
ATOM 1327 C CA . VAL A 1 167 ? -13.281 -15.116 9.864 1.00 56.28 167 VAL A CA 1
ATOM 1328 C C . VAL A 1 167 ? -13.461 -14.598 11.290 1.00 56.28 167 VAL A C 1
ATOM 1330 O O . VAL A 1 167 ? -14.473 -14.900 11.920 1.00 56.28 167 VAL A O 1
ATOM 1333 N N . THR A 1 168 ? -12.551 -13.761 11.796 1.00 53.31 168 THR A N 1
ATOM 1334 C CA . THR A 1 168 ? -12.717 -13.146 13.125 1.00 53.31 168 THR A CA 1
ATOM 1335 C C . THR A 1 168 ? -13.903 -12.190 13.179 1.00 53.31 168 THR A C 1
ATOM 1337 O O . THR A 1 168 ? -14.620 -12.193 14.175 1.00 53.31 168 THR A O 1
ATOM 1340 N N . THR A 1 169 ? -14.185 -11.438 12.113 1.00 51.12 169 THR A N 1
ATOM 1341 C CA . THR A 1 169 ? -15.370 -10.563 12.026 1.00 51.12 169 THR A CA 1
ATOM 1342 C C . THR A 1 169 ? -16.675 -11.369 12.008 1.00 51.12 169 THR A C 1
ATOM 1344 O O . THR A 1 169 ? -17.640 -11.004 12.685 1.00 51.12 169 THR A O 1
ATOM 1347 N N . ILE A 1 170 ? -16.712 -12.494 11.287 1.00 56.00 170 ILE A N 1
ATOM 1348 C CA . ILE A 1 170 ? -17.852 -13.424 11.276 1.00 56.00 170 ILE A CA 1
ATOM 1349 C C . ILE A 1 170 ? -18.035 -14.058 12.662 1.00 56.00 170 ILE A C 1
ATOM 1351 O O . ILE A 1 170 ? -19.142 -14.084 13.188 1.00 56.00 170 ILE A O 1
ATOM 1355 N N . LEU A 1 171 ? -16.956 -14.503 13.307 1.00 48.78 171 LEU A N 1
ATOM 1356 C CA . LEU A 1 171 ? -17.022 -15.071 14.656 1.00 48.78 171 LEU A CA 1
ATOM 1357 C C . LEU A 1 171 ? -17.485 -14.042 15.698 1.00 48.78 171 LEU A C 1
ATOM 1359 O O . LEU A 1 171 ? -18.318 -14.366 16.538 1.00 48.78 171 LEU A O 1
ATOM 1363 N N . LEU A 1 172 ? -17.008 -12.796 15.622 1.00 46.75 172 LEU A N 1
ATOM 1364 C CA . LEU A 1 172 ? -17.436 -11.701 16.501 1.00 46.75 172 LEU A CA 1
ATOM 1365 C C . LEU A 1 172 ? -18.899 -11.303 16.282 1.00 46.75 172 LEU A C 1
ATOM 1367 O O . LEU A 1 172 ? -19.586 -10.985 17.249 1.00 46.75 172 LEU A O 1
ATOM 1371 N N . SER A 1 173 ? -19.384 -11.327 15.038 1.00 42.81 173 SER A N 1
ATOM 1372 C CA . SER A 1 173 ? -20.794 -11.046 14.735 1.00 42.81 173 SER A CA 1
ATOM 1373 C C . SER A 1 173 ? -21.718 -12.177 15.185 1.00 42.81 173 SER A C 1
ATOM 1375 O O . SER A 1 173 ? -22.782 -11.889 15.723 1.00 42.81 173 SER A O 1
ATOM 1377 N N . LEU A 1 174 ? -21.284 -13.437 15.083 1.00 46.50 174 LEU A N 1
ATOM 1378 C CA . LEU A 1 174 ? -22.003 -14.585 15.647 1.00 46.50 174 LEU A CA 1
ATOM 1379 C C . LEU A 1 174 ? -22.034 -14.579 17.183 1.00 46.50 174 LEU A C 1
ATOM 1381 O O . LEU A 1 174 ? -22.992 -15.073 17.760 1.00 46.50 174 LEU A O 1
ATOM 1385 N N . PHE A 1 175 ? -21.021 -14.013 17.846 1.00 41.78 175 PHE A N 1
ATOM 1386 C CA . PHE A 1 175 ? -20.972 -13.905 19.313 1.00 41.78 175 PHE A CA 1
ATOM 1387 C C . PHE A 1 175 ? -21.786 -12.728 19.882 1.00 41.78 175 PHE A C 1
ATOM 1389 O O . PHE A 1 175 ? -21.969 -12.632 21.094 1.00 41.78 175 PHE A O 1
ATOM 1396 N N . MET A 1 176 ? -22.203 -11.791 19.026 1.00 39.03 176 MET A N 1
ATOM 1397 C CA . MET A 1 176 ? -22.955 -10.584 19.397 1.00 39.03 176 MET A CA 1
ATOM 1398 C C . MET A 1 176 ? -24.458 -10.685 19.072 1.00 39.03 176 MET A C 1
ATOM 1400 O O . MET A 1 176 ? -25.200 -9.766 19.426 1.00 39.03 176 MET A O 1
ATOM 1404 N N . CYS A 1 177 ? -24.891 -11.763 18.409 1.00 42.62 177 CYS A N 1
ATOM 1405 C CA . CYS A 1 177 ? -26.295 -12.156 18.246 1.00 42.62 177 CYS A CA 1
ATOM 1406 C C . CYS A 1 177 ? -26.711 -13.124 19.358 1.00 42.62 177 CYS A C 1
ATOM 1408 O O . CYS A 1 177 ? -27.875 -13.007 19.799 1.00 42.62 177 CYS A O 1
#

Radius of gyration: 27.08 Å; chains: 1; bounding box: 69×35×81 Å

Organism: NCBI:txid166011

Secondary structure (DSSP, 8-state):
---SHHHHHHHHHHHHHHHHHHHHHHHHHHHHHHHHHHHHHHHHHHHTTSTTTHHHHHHHHHHHHHHHHHHHHHHHHHHSHHHHHHHHHHHHHHHHHHHHHHHHHHGGG-------PPPPPPPP----THHHHHHHHHHHHHTTTTTHHHHHHHHHHHHHHHHHHHHHHHHHHHT--